Protein AF-A0A357B0W4-F1 (afdb_monomer_lite)

pLDDT: mea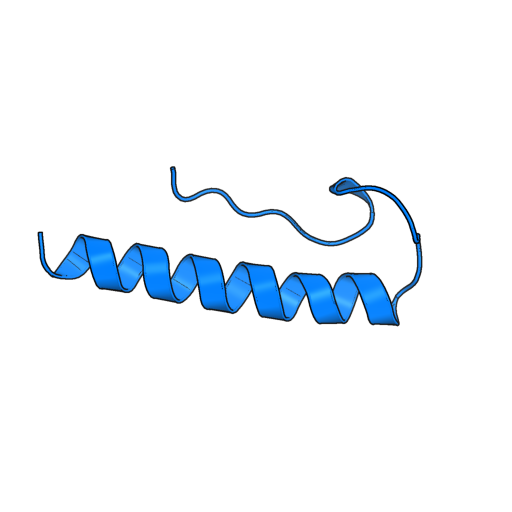n 94.51, std 7.45, range [57.16, 98.56]

Foldseek 3Di:
DLDFDFAPVVHDDNDPVRRVVSVVVRVVVNVVVVVVVVVD

Secondary structure (DSSP, 8-state):
------SGGG-S---HHHHHHHHHHHHHHHHHHHHHHHT-

Radius of gyration: 11.95 Å; chains: 1; bounding box: 27×10×31 Å

Sequence (40 aa):
PGVFAAGDCIGAPYQVPKAAGEGNIAGISAARYVESRAGE

Structure (mmCIF, N/CA/C/O backbone):
data_AF-A0A357B0W4-F1
#
_entry.id   AF-A0A357B0W4-F1
#
loop_
_atom_site.group_PDB
_atom_site.id
_atom_site.type_symbol
_atom_site.label_atom_id
_atom_site.label_alt_id
_atom_site.label_comp_id
_atom_site.label_asym_id
_atom_site.label_entity_id
_atom_site.label_seq_id
_atom_site.pdbx_PDB_ins_code
_atom_site.Cartn_x
_atom_site.Cartn_y
_atom_site.Cartn_z
_atom_site.occupancy
_atom_site.B_iso_or_equiv
_atom_site.auth_seq_id
_atom_site.auth_comp_id
_atom_site.auth_asym_id
_atom_site.auth_atom_id
_atom_site.pdbx_PDB_model_num
ATOM 1 N N . PRO A 1 1 ? -13.608 8.197 4.188 1.00 83.44 1 PRO A N 1
ATOM 2 C CA . PRO A 1 1 ? -12.418 7.921 5.036 1.00 83.44 1 PRO A CA 1
ATOM 3 C C . PRO A 1 1 ? -12.181 6.405 5.114 1.00 83.44 1 PRO A C 1
ATOM 5 O O . PRO A 1 1 ? -13.163 5.676 5.041 1.00 83.44 1 PRO A O 1
ATOM 8 N N . GLY A 1 2 ? -10.931 5.936 5.201 1.00 93.62 2 GLY A N 1
ATOM 9 C CA . GLY A 1 2 ? -10.625 4.497 5.304 1.00 93.62 2 GLY A CA 1
ATOM 10 C C . GLY A 1 2 ? -10.223 3.784 4.006 1.00 93.62 2 GLY A C 1
ATOM 11 O O . GLY A 1 2 ? -10.069 2.569 4.012 1.00 93.62 2 GLY A O 1
ATOM 12 N N . VAL A 1 3 ? -10.033 4.515 2.903 1.00 96.50 3 VAL A N 1
ATOM 13 C CA . VAL A 1 3 ? -9.432 3.989 1.665 1.00 96.50 3 VAL A CA 1
ATOM 14 C C . VAL A 1 3 ? -8.044 4.602 1.517 1.00 96.50 3 VAL A C 1
ATOM 16 O O . VAL A 1 3 ? -7.898 5.818 1.631 1.00 96.50 3 VAL A O 1
ATOM 19 N N . PHE A 1 4 ? -7.040 3.761 1.275 1.00 97.38 4 PHE A N 1
ATOM 20 C CA . PHE A 1 4 ? -5.631 4.139 1.163 1.00 97.38 4 PHE A CA 1
ATOM 21 C C . PHE A 1 4 ? -5.065 3.580 -0.144 1.00 97.38 4 PHE A C 1
ATOM 23 O O . PHE A 1 4 ? -5.492 2.519 -0.596 1.00 97.38 4 PHE A O 1
ATOM 30 N N . ALA A 1 5 ? -4.118 4.293 -0.749 1.00 97.38 5 ALA A N 1
ATOM 31 C CA . ALA A 1 5 ? -3.512 3.936 -2.028 1.00 97.38 5 ALA A CA 1
ATOM 32 C C . ALA A 1 5 ? -1.981 4.023 -1.943 1.00 97.38 5 ALA A C 1
ATOM 34 O O . ALA A 1 5 ? -1.448 4.766 -1.118 1.00 97.38 5 ALA A O 1
ATOM 35 N N . ALA A 1 6 ? -1.290 3.256 -2.786 1.00 98.00 6 ALA A N 1
ATOM 36 C CA . ALA A 1 6 ? 0.168 3.202 -2.881 1.00 98.00 6 ALA A CA 1
ATOM 37 C C . ALA A 1 6 ? 0.601 2.732 -4.281 1.00 98.00 6 ALA A C 1
ATOM 39 O O . ALA A 1 6 ? -0.179 2.076 -4.974 1.00 98.00 6 ALA A O 1
ATOM 40 N N . GLY A 1 7 ? 1.851 3.007 -4.663 1.00 97.69 7 GLY A N 1
ATOM 41 C CA . GLY A 1 7 ? 2.408 2.613 -5.956 1.00 97.69 7 GLY A CA 1
ATOM 42 C C . GLY A 1 7 ? 2.000 3.553 -7.086 1.00 97.69 7 GLY A C 1
ATOM 43 O O . GLY A 1 7 ? 1.523 4.654 -6.846 1.00 97.69 7 GLY A O 1
ATOM 44 N N . ASP A 1 8 ? 2.151 3.121 -8.337 1.00 97.44 8 ASP A N 1
ATOM 45 C CA . ASP A 1 8 ? 2.050 4.015 -9.504 1.00 97.44 8 ASP A CA 1
ATOM 46 C C . ASP A 1 8 ? 0.713 4.772 -9.625 1.00 97.44 8 ASP A C 1
ATOM 48 O O . ASP A 1 8 ? 0.654 5.841 -10.233 1.00 97.44 8 ASP A O 1
ATOM 52 N N . CYS A 1 9 ? -0.361 4.269 -9.005 1.00 95.50 9 CYS A N 1
ATOM 53 C CA . CYS A 1 9 ? -1.652 4.954 -8.962 1.00 95.50 9 CYS A CA 1
ATOM 54 C C . CYS A 1 9 ? -1.652 6.246 -8.124 1.00 95.50 9 CYS A C 1
ATOM 56 O O . CYS A 1 9 ? -2.596 7.027 -8.242 1.00 95.50 9 CYS A O 1
ATOM 58 N N . ILE A 1 10 ? -0.616 6.493 -7.308 1.00 95.5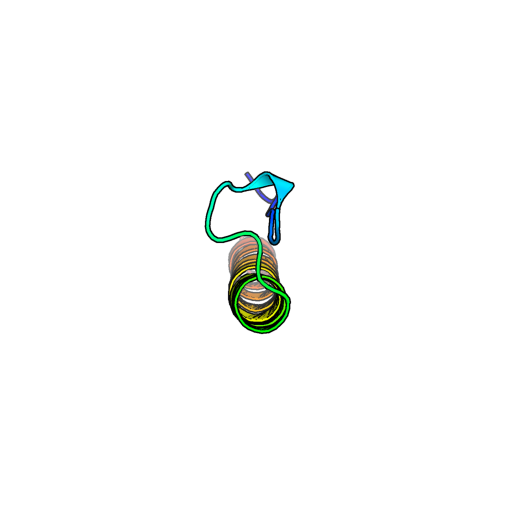0 10 ILE A N 1
ATOM 59 C CA . ILE A 1 10 ? -0.459 7.725 -6.517 1.00 95.50 10 ILE A CA 1
ATOM 60 C C . ILE A 1 10 ? 0.480 8.751 -7.168 1.00 95.50 10 ILE A C 1
ATOM 62 O O . ILE A 1 10 ? 0.658 9.845 -6.629 1.00 95.50 10 ILE A O 1
ATOM 66 N N . GLY A 1 11 ? 1.036 8.429 -8.341 1.00 93.38 11 GLY A N 1
ATOM 67 C CA . GLY A 1 11 ? 1.911 9.301 -9.122 1.00 93.38 11 GLY A CA 1
ATOM 68 C C . GLY A 1 11 ? 3.389 8.908 -9.077 1.00 93.38 11 GLY A C 1
ATOM 69 O O . GLY A 1 11 ? 3.777 7.870 -8.552 1.00 93.38 11 GLY A O 1
ATOM 70 N N . ALA A 1 12 ? 4.226 9.744 -9.693 1.00 92.06 12 ALA A N 1
ATOM 71 C CA . ALA A 1 12 ? 5.667 9.526 -9.780 1.00 92.06 12 ALA A CA 1
ATOM 72 C C . ALA A 1 12 ? 6.363 9.581 -8.396 1.00 92.06 12 ALA A C 1
ATOM 74 O O . ALA A 1 12 ? 5.909 10.319 -7.517 1.00 92.06 12 ALA A O 1
ATOM 75 N N . PRO A 1 13 ? 7.523 8.913 -8.213 1.00 91.06 13 PRO A N 1
ATOM 76 C CA . PRO A 1 13 ? 8.286 8.156 -9.213 1.00 91.06 13 PRO A CA 1
ATOM 77 C C . PRO A 1 13 ? 7.873 6.675 -9.324 1.00 91.06 13 PRO A C 1
ATOM 79 O O . PRO A 1 13 ? 7.753 5.984 -8.317 1.00 91.06 13 PRO A O 1
ATOM 82 N N . TYR A 1 14 ? 7.744 6.182 -10.565 1.00 93.81 14 TYR A N 1
ATOM 83 C CA . TYR A 1 14 ? 7.314 4.815 -10.922 1.00 93.81 14 TYR A CA 1
ATOM 84 C C . TYR A 1 14 ? 8.415 3.770 -10.691 1.00 93.81 14 TYR A C 1
ATOM 86 O O . TYR A 1 14 ? 8.960 3.163 -11.616 1.00 93.81 14 TYR A O 1
ATOM 94 N N . GLN A 1 15 ? 8.840 3.642 -9.438 1.00 97.56 15 GLN A N 1
ATOM 95 C CA . GLN A 1 15 ? 9.943 2.785 -9.026 1.00 97.56 15 GLN A CA 1
ATOM 96 C C . GLN A 1 15 ? 9.466 1.775 -7.988 1.00 97.56 15 GLN A C 1
ATOM 98 O O . GLN A 1 15 ? 8.829 2.133 -6.999 1.00 97.56 15 GLN A O 1
ATOM 103 N N . VAL A 1 16 ? 9.878 0.516 -8.149 1.00 97.62 16 VAL A N 1
ATOM 104 C CA . VAL A 1 16 ? 9.507 -0.577 -7.235 1.00 97.62 16 VAL A CA 1
ATOM 105 C C . VAL A 1 16 ? 9.840 -0.270 -5.763 1.00 97.62 16 VAL A C 1
ATOM 107 O O . VAL A 1 16 ? 8.960 -0.453 -4.921 1.00 97.62 16 VAL A O 1
ATOM 110 N N . PRO A 1 17 ? 11.036 0.252 -5.403 1.00 97.81 17 PRO A N 1
ATOM 111 C CA . PRO A 1 17 ? 11.331 0.578 -4.005 1.00 97.81 17 PRO A CA 1
ATOM 112 C C . PRO A 1 17 ? 10.422 1.672 -3.432 1.00 97.81 17 PRO A C 1
ATOM 114 O O . PRO A 1 17 ? 10.072 1.628 -2.253 1.00 97.81 17 PRO A O 1
ATOM 117 N N . LYS A 1 18 ? 10.012 2.640 -4.263 1.00 96.94 18 LYS A N 1
ATOM 118 C CA . LYS A 1 18 ? 9.095 3.708 -3.857 1.00 96.94 18 LYS A CA 1
ATOM 119 C C . LYS A 1 18 ? 7.697 3.152 -3.599 1.00 96.94 18 LYS A C 1
ATOM 121 O O . LYS A 1 18 ? 7.164 3.391 -2.518 1.00 96.94 18 LYS A O 1
ATOM 126 N N . ALA A 1 19 ? 7.171 2.348 -4.523 1.00 97.62 19 ALA A N 1
ATOM 127 C CA . ALA A 1 19 ? 5.878 1.685 -4.375 1.00 97.62 19 ALA A CA 1
ATOM 128 C C . ALA A 1 19 ? 5.824 0.798 -3.116 1.00 97.62 19 ALA A C 1
ATOM 130 O O . ALA A 1 19 ? 4.845 0.830 -2.371 1.00 97.62 19 ALA A O 1
ATOM 131 N N . ALA A 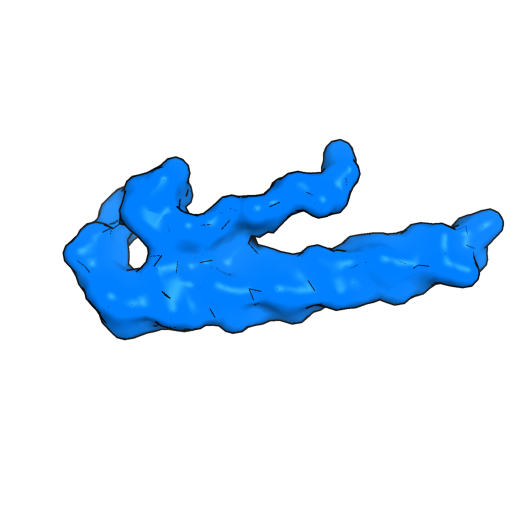1 20 ? 6.902 0.060 -2.822 1.00 97.69 20 ALA A N 1
ATOM 132 C CA . ALA A 1 20 ? 7.007 -0.741 -1.603 1.00 97.69 20 ALA A CA 1
ATOM 133 C C . ALA A 1 20 ? 6.993 0.126 -0.328 1.00 97.69 20 ALA A C 1
ATOM 135 O O . ALA A 1 20 ? 6.266 -0.171 0.622 1.00 97.69 20 ALA A O 1
ATOM 136 N N . GLY A 1 21 ? 7.757 1.225 -0.309 1.00 97.75 21 GLY A N 1
ATOM 137 C CA . GLY A 1 21 ? 7.762 2.171 0.810 1.00 97.75 21 GLY A CA 1
ATOM 138 C C . GLY A 1 21 ? 6.398 2.831 1.040 1.00 97.75 21 GLY A C 1
ATOM 139 O O . GLY A 1 21 ? 5.951 2.957 2.178 1.00 97.75 21 GLY A O 1
ATOM 140 N N . GLU A 1 22 ? 5.701 3.200 -0.032 1.00 98.31 22 GLU A N 1
ATOM 141 C CA . GLU A 1 22 ? 4.332 3.726 0.027 1.00 98.31 22 GLU A CA 1
ATOM 142 C C . GLU A 1 22 ? 3.334 2.689 0.538 1.00 98.31 22 GLU A C 1
ATOM 144 O O . GLU A 1 22 ? 2.459 3.035 1.329 1.00 98.31 22 GLU A O 1
ATOM 149 N N . GLY A 1 23 ? 3.495 1.417 0.161 1.00 98.25 23 GLY A N 1
ATOM 150 C CA . GLY A 1 23 ? 2.690 0.314 0.685 1.00 98.25 23 GLY A CA 1
ATOM 151 C C . GLY A 1 23 ? 2.786 0.200 2.207 1.00 98.25 23 GLY A C 1
ATOM 152 O O . GLY A 1 23 ? 1.761 0.088 2.881 1.00 98.25 23 GLY A O 1
ATOM 153 N N . ASN A 1 24 ? 3.995 0.3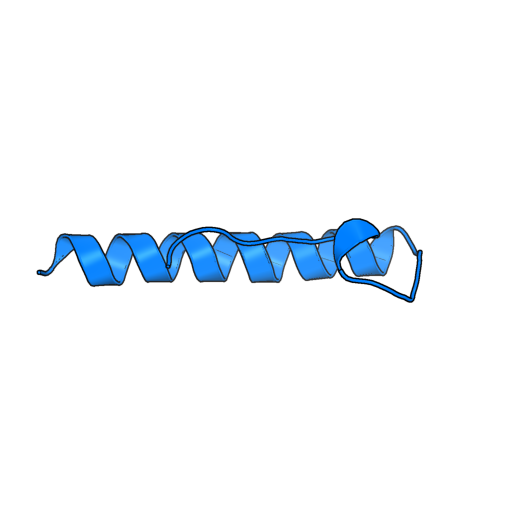30 2.766 1.00 98.56 24 ASN A N 1
ATOM 154 C CA . ASN A 1 24 ? 4.189 0.354 4.220 1.00 98.56 24 ASN A CA 1
ATOM 155 C C . ASN A 1 24 ? 3.453 1.534 4.875 1.00 98.56 24 ASN A C 1
ATOM 157 O O . ASN A 1 24 ? 2.789 1.361 5.898 1.00 98.56 24 ASN A O 1
ATOM 161 N N . ILE A 1 25 ? 3.534 2.727 4.276 1.00 97.94 25 ILE A N 1
ATOM 162 C CA . ILE A 1 25 ? 2.846 3.924 4.780 1.00 97.94 25 ILE A CA 1
ATOM 163 C C . ILE A 1 25 ? 1.325 3.729 4.740 1.00 97.94 25 ILE A C 1
ATOM 165 O O . ILE A 1 25 ? 0.650 3.991 5.740 1.00 97.94 25 ILE A O 1
ATOM 169 N N . ALA A 1 26 ? 0.782 3.249 3.618 1.00 98.19 26 ALA A N 1
ATOM 170 C CA . ALA A 1 26 ? -0.646 3.000 3.449 1.00 98.19 26 ALA A CA 1
ATOM 171 C C . ALA A 1 26 ? -1.160 1.948 4.444 1.00 98.19 26 ALA A C 1
ATOM 173 O O . ALA A 1 26 ? -2.176 2.176 5.099 1.00 98.19 26 ALA A O 1
ATOM 174 N N . GLY A 1 27 ? -0.429 0.842 4.624 1.00 98.31 27 GLY A N 1
ATOM 175 C CA . GLY A 1 27 ? -0.785 -0.221 5.565 1.00 98.31 27 GLY A CA 1
ATOM 176 C C . GLY A 1 27 ? -0.812 0.248 7.022 1.00 98.31 27 GLY A C 1
ATOM 177 O O . GLY A 1 27 ? -1.800 0.025 7.722 1.00 98.31 27 GLY A O 1
ATOM 178 N N . ILE A 1 28 ? 0.225 0.965 7.473 1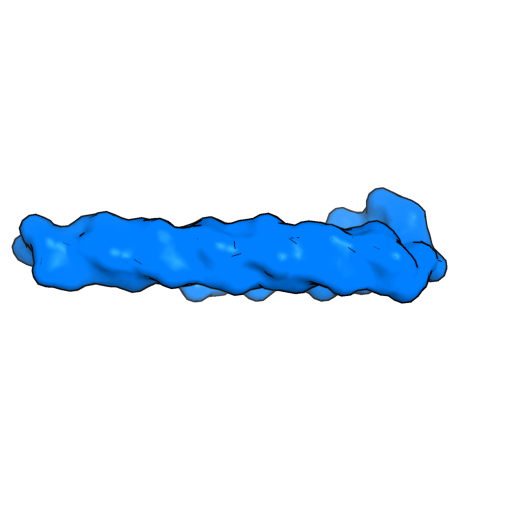.00 98.38 28 ILE A N 1
ATOM 179 C CA . ILE A 1 28 ? 0.273 1.521 8.839 1.00 98.38 28 ILE A CA 1
ATOM 180 C C . ILE A 1 28 ? -0.839 2.560 9.044 1.00 98.38 28 ILE A C 1
ATOM 182 O O . ILE A 1 28 ? -1.469 2.600 10.102 1.00 98.38 28 ILE A O 1
ATOM 186 N N . SER A 1 29 ? -1.111 3.387 8.034 1.00 97.56 29 SER A N 1
ATOM 187 C CA . SER A 1 29 ? -2.186 4.384 8.095 1.00 97.56 29 SER A CA 1
ATOM 188 C C . SER A 1 29 ? -3.566 3.731 8.187 1.00 97.56 29 SER A C 1
ATOM 190 O O . SER A 1 29 ? -4.402 4.176 8.973 1.00 97.56 29 SER A O 1
ATOM 192 N N . ALA A 1 30 ? -3.789 2.641 7.448 1.00 97.62 30 ALA A N 1
ATOM 193 C CA . ALA A 1 30 ? -5.017 1.858 7.523 1.00 97.62 30 ALA A CA 1
ATOM 194 C C . ALA A 1 30 ? -5.199 1.204 8.898 1.00 97.62 30 ALA A C 1
ATOM 196 O O . ALA A 1 30 ? -6.285 1.291 9.470 1.00 97.62 30 ALA A O 1
ATOM 197 N N . ALA A 1 31 ? -4.137 0.622 9.464 1.00 97.31 31 ALA A N 1
ATOM 198 C CA . ALA A 1 31 ? -4.174 0.037 10.804 1.00 97.31 31 ALA A CA 1
ATOM 199 C C . ALA A 1 31 ? -4.557 1.078 11.871 1.00 97.31 31 ALA A C 1
ATOM 201 O O . ALA A 1 31 ? -5.471 0.841 12.657 1.00 97.31 31 ALA A O 1
ATOM 202 N N . ARG A 1 32 ? -3.936 2.266 11.835 1.00 96.75 32 ARG A N 1
ATOM 203 C CA . ARG A 1 32 ? -4.275 3.386 12.732 1.00 96.75 32 ARG A CA 1
ATOM 204 C C . ARG A 1 32 ? -5.712 3.865 12.563 1.00 96.75 32 ARG A C 1
ATOM 206 O O . ARG A 1 32 ? -6.366 4.202 13.544 1.00 96.75 32 ARG A O 1
ATOM 213 N N . TYR A 1 33 ? -6.211 3.898 11.328 1.00 96.75 33 TYR A N 1
ATOM 214 C CA . TYR A 1 33 ? -7.601 4.257 11.074 1.00 96.75 33 TYR A CA 1
ATOM 215 C C . TYR A 1 33 ? -8.559 3.253 11.724 1.00 96.75 33 TYR A C 1
ATOM 217 O O . TYR A 1 33 ? -9.478 3.668 12.422 1.00 96.75 33 TYR A O 1
ATOM 225 N N . VAL A 1 34 ? -8.317 1.949 11.570 1.00 96.25 34 VAL A N 1
ATOM 226 C CA . VAL A 1 34 ? -9.131 0.911 12.226 1.00 96.25 34 VAL A CA 1
ATOM 227 C C . VAL A 1 34 ? -9.048 1.022 13.750 1.00 96.25 34 VAL A C 1
ATOM 229 O O . VAL A 1 34 ? -10.084 0.998 14.406 1.00 96.25 34 VAL A O 1
ATOM 232 N N . GLU A 1 35 ? -7.850 1.210 14.305 1.00 96.88 35 GLU A N 1
ATOM 233 C CA . GLU A 1 35 ? -7.643 1.403 15.747 1.00 96.88 35 GLU A CA 1
ATOM 234 C C . GLU A 1 35 ? -8.445 2.598 16.282 1.00 96.88 35 GLU A C 1
ATOM 236 O O . GLU A 1 35 ? -9.189 2.452 17.249 1.00 96.88 35 GLU A O 1
ATOM 241 N N . SER A 1 36 ? -8.383 3.751 15.606 1.00 95.44 36 SER A N 1
ATOM 242 C CA . SER A 1 36 ? -9.148 4.941 16.009 1.00 95.44 36 SER A CA 1
ATOM 243 C C . SER A 1 36 ? -10.664 4.731 15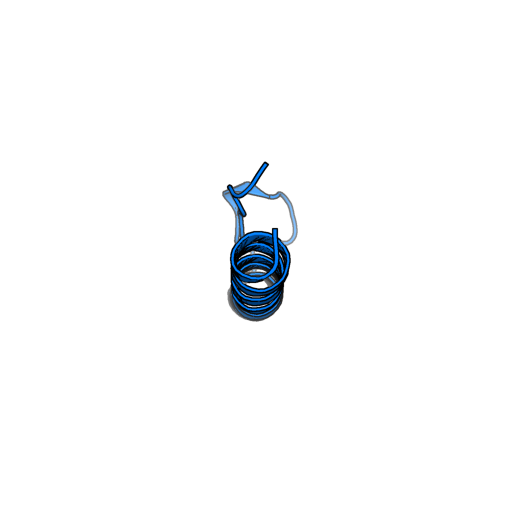.984 1.00 95.44 36 SER A C 1
ATOM 245 O O . SER A 1 36 ? -11.375 5.360 16.754 1.00 95.44 36 SER A O 1
ATOM 247 N N . ARG A 1 37 ? -11.155 3.833 15.122 1.00 93.00 37 ARG A N 1
ATOM 248 C CA . ARG A 1 37 ? -12.585 3.543 14.939 1.00 93.00 37 ARG A CA 1
ATOM 249 C C . ARG A 1 37 ? -13.093 2.451 15.873 1.00 93.00 37 ARG A C 1
ATOM 251 O O . ARG A 1 37 ? -14.294 2.341 16.060 1.00 93.00 37 ARG A O 1
ATOM 258 N N . ALA A 1 38 ? -12.201 1.633 16.430 1.00 85.75 38 ALA A N 1
ATOM 259 C CA . ALA A 1 38 ? -12.553 0.594 17.392 1.00 85.75 38 ALA A CA 1
ATOM 260 C C . ALA A 1 38 ? -12.807 1.149 18.808 1.00 85.75 38 ALA A C 1
ATOM 262 O O . ALA A 1 38 ? -13.384 0.446 19.633 1.00 85.75 38 ALA A O 1
ATOM 263 N N . GLY A 1 39 ? -12.350 2.375 19.094 1.00 76.12 39 GLY A N 1
ATOM 264 C CA . GLY A 1 39 ? -12.574 3.079 20.363 1.00 76.12 39 GLY A CA 1
ATOM 265 C C . GLY A 1 39 ? -13.688 4.135 20.334 1.00 76.12 39 GLY A C 1
ATOM 266 O O . GLY A 1 39 ? -13.878 4.810 21.345 1.00 76.12 39 GLY A O 1
ATOM 267 N N . GLU A 1 40 ? -14.376 4.295 19.200 1.00 57.16 40 GLU A N 1
ATOM 268 C CA . GLU A 1 40 ? -15.621 5.075 19.051 1.00 57.16 40 GLU A CA 1
ATOM 269 C C . GLU A 1 40 ? -16.842 4.189 19.338 1.00 57.16 40 GLU A C 1
ATOM 271 O O . GLU A 1 40 ? -17.800 4.701 19.962 1.00 57.16 40 GLU A O 1
#